Protein AF-A0A1I2F6Y2-F1 (afdb_monomer)

Solvent-accessible surface area (backbone atoms only — not comparable to full-atom values): 6208 Å² total; per-residue (Å²): 116,67,64,66,52,54,52,53,51,53,54,52,52,52,51,53,52,51,52,51,52,52,51,53,52,51,52,52,53,52,52,50,61,60,44,47,58,59,51,50,53,50,50,51,51,52,45,53,49,48,50,49,52,40,56,81,64,76,75,67,60,70,68,58,52,51,50,55,51,49,51,45,53,49,45,37,52,48,32,48,52,45,28,75,74,67,71,49,61,72,65,65,41,45,50,45,50,48,50,52,53,49,51,51,49,49,47,51,62,73,41,75,118

Secondary structure (DSSP, 8-state):
-HHHHHHHHHHHHHHHHHHHHHHHHHHHHHHHHHHHHHHHHHHHHHHHHHHHHHHTTT-S-HHHHHHHHHHHHHHHHHHHHHHHHH---THHHHHHHHHHHHHHHHHHHHT--

Mean predicted aligned error: 13.37 Å

pLDDT: mean 74.03, std 8.73, range [44.16, 85.44]

Foldseek 3Di:
DVVVVVVVVVVVVVVVVVVVVVVVVVVVVVVVVVVVVVVVVVVVVVLVVVCVLCVVVVPDDSVVVVVVVVVLVCLLVVQVVCCVVVVDDPVSSVVSVVVVVVVVVVSVVVSPD

Structure (mmCIF, N/CA/C/O backbone):
data_AF-A0A1I2F6Y2-F1
#
_entry.id   AF-A0A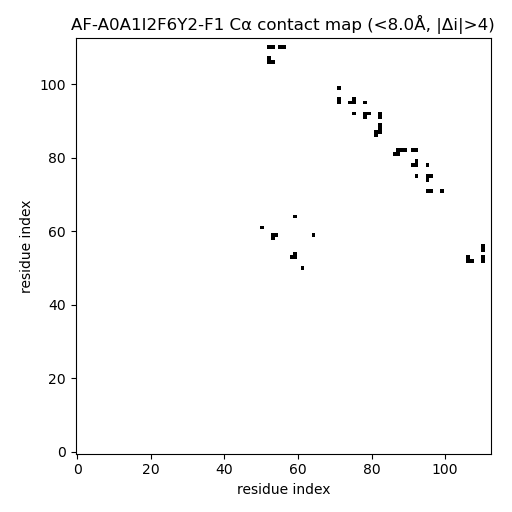1I2F6Y2-F1
#
loop_
_atom_site.group_PDB
_atom_site.id
_atom_site.type_symbol
_atom_site.label_atom_id
_atom_site.label_alt_id
_atom_site.label_comp_id
_atom_site.label_asym_id
_atom_site.label_entity_id
_atom_site.label_seq_id
_atom_site.pdbx_PDB_ins_code
_atom_site.Cartn_x
_atom_site.Cartn_y
_atom_site.Cartn_z
_atom_site.occupancy
_atom_site.B_iso_or_equiv
_atom_site.auth_seq_id
_atom_site.auth_comp_id
_atom_site.auth_asym_id
_atom_site.auth_atom_id
_atom_site.pdbx_PDB_model_num
ATOM 1 N N . MET A 1 1 ? -35.685 7.798 43.247 1.00 60.34 1 MET A N 1
ATOM 2 C CA . MET A 1 1 ? -34.406 7.146 43.635 1.00 60.34 1 MET A CA 1
ATOM 3 C C . MET A 1 1 ? -33.830 6.293 42.507 1.00 60.34 1 MET A C 1
ATOM 5 O O . MET A 1 1 ? -32.632 6.355 42.278 1.00 60.34 1 MET A O 1
ATOM 9 N N . THR A 1 2 ? -34.661 5.551 41.771 1.00 68.94 2 THR A N 1
ATOM 10 C CA . THR A 1 2 ? -34.274 4.728 40.608 1.00 68.94 2 THR A CA 1
ATOM 11 C C . THR A 1 2 ? -33.663 5.523 39.446 1.00 68.94 2 THR A C 1
ATOM 13 O O . THR A 1 2 ? -32.671 5.078 38.875 1.00 68.94 2 THR A O 1
ATOM 16 N N . ASP A 1 3 ? -34.167 6.725 39.151 1.00 73.00 3 ASP A N 1
ATOM 17 C CA . ASP A 1 3 ? -33.656 7.536 38.031 1.00 73.00 3 ASP A CA 1
ATOM 18 C C . ASP A 1 3 ? -32.211 8.003 38.230 1.00 73.00 3 ASP A C 1
ATOM 20 O O . ASP A 1 3 ? -31.411 7.923 37.302 1.00 73.00 3 ASP A O 1
ATOM 24 N N . LEU A 1 4 ? -31.842 8.394 39.456 1.00 76.62 4 LEU A N 1
ATOM 25 C CA . LEU A 1 4 ? -30.475 8.811 39.805 1.00 76.62 4 LEU A CA 1
ATOM 26 C C . LEU A 1 4 ? -29.460 7.666 39.683 1.00 76.62 4 LEU A C 1
ATOM 28 O O . LEU A 1 4 ? -28.304 7.886 39.331 1.00 76.62 4 LEU A O 1
ATOM 32 N N . ILE A 1 5 ? -29.891 6.433 39.955 1.00 78.50 5 ILE A N 1
ATOM 33 C CA . ILE A 1 5 ? -29.048 5.244 39.800 1.00 78.50 5 ILE A CA 1
ATOM 34 C C . ILE A 1 5 ? -28.880 4.926 38.307 1.00 78.50 5 ILE A C 1
ATOM 36 O O . ILE A 1 5 ? -27.774 4.619 37.862 1.00 78.50 5 ILE A O 1
ATOM 40 N N . SER A 1 6 ? -29.947 5.058 37.512 1.00 76.81 6 SER A N 1
ATOM 41 C CA . SER A 1 6 ? -29.902 4.799 36.066 1.00 76.81 6 SER A CA 1
ATOM 42 C C . SER A 1 6 ? -28.985 5.772 35.309 1.00 76.81 6 SER A C 1
ATOM 44 O O . SER A 1 6 ? -28.220 5.353 34.436 1.00 76.81 6 SER A O 1
ATOM 46 N N . THR A 1 7 ? -28.987 7.056 35.681 1.00 81.56 7 THR A N 1
ATOM 47 C CA . THR A 1 7 ? -28.144 8.082 35.054 1.00 81.56 7 THR A CA 1
ATOM 48 C C . THR A 1 7 ? -26.674 7.915 35.430 1.00 81.56 7 THR A C 1
ATOM 50 O O . THR A 1 7 ? -25.812 7.990 34.552 1.00 81.56 7 THR A O 1
ATOM 53 N N . ALA A 1 8 ? -26.379 7.578 36.688 1.00 82.00 8 ALA A N 1
ATOM 54 C CA . ALA A 1 8 ? -25.018 7.277 37.132 1.00 82.00 8 ALA A CA 1
ATOM 55 C C . ALA A 1 8 ? -24.419 6.055 36.404 1.00 82.00 8 ALA A C 1
ATOM 57 O O . ALA A 1 8 ? -23.252 6.070 36.003 1.00 82.00 8 ALA A O 1
ATOM 58 N N . ILE A 1 9 ? -25.219 5.008 36.164 1.00 84.25 9 ILE A N 1
ATOM 59 C CA . ILE A 1 9 ? -24.790 3.829 35.392 1.00 84.25 9 ILE A CA 1
ATOM 60 C C . ILE A 1 9 ? -24.503 4.207 33.928 1.00 84.25 9 ILE A C 1
ATOM 62 O O . ILE A 1 9 ? -23.487 3.780 33.367 1.00 84.25 9 ILE A O 1
ATOM 66 N N . ALA A 1 10 ? -25.345 5.048 33.318 1.00 81.94 10 ALA A N 1
ATOM 67 C CA . ALA A 1 10 ? -25.154 5.511 31.943 1.00 81.94 10 ALA A CA 1
ATOM 68 C C . ALA A 1 10 ? -23.875 6.357 31.773 1.00 81.94 10 ALA A C 1
ATOM 70 O O . ALA A 1 10 ? -23.141 6.192 30.789 1.00 81.94 10 ALA A O 1
ATOM 71 N N . GLU A 1 11 ? -23.554 7.226 32.737 1.00 82.38 11 GLU A N 1
ATOM 72 C CA . GLU A 1 11 ? -22.303 7.997 32.726 1.00 82.38 11 GLU A CA 1
ATOM 73 C C . GLU A 1 11 ? -21.063 7.108 32.886 1.00 82.38 11 GLU A C 1
ATOM 75 O O . GLU A 1 11 ? -20.076 7.280 32.154 1.00 82.38 11 GLU A O 1
ATOM 80 N N . LEU A 1 12 ? -21.118 6.110 33.774 1.00 84.38 12 LEU A N 1
ATOM 81 C CA . LEU A 1 12 ? -20.030 5.146 33.965 1.00 84.38 12 LEU A CA 1
ATOM 82 C C . LEU A 1 12 ? -19.765 4.323 32.699 1.00 84.38 12 LEU A C 1
ATOM 84 O O . LEU A 1 12 ? -18.605 4.152 32.297 1.00 84.38 12 LEU A O 1
ATOM 88 N N . GLU A 1 13 ? -20.815 3.854 32.022 1.00 85.44 13 GLU A N 1
ATOM 89 C CA . GLU A 1 13 ? -20.673 3.146 30.750 1.00 85.44 13 GLU A CA 1
ATOM 90 C C . GLU A 1 13 ? -20.047 4.021 29.664 1.00 85.44 13 GLU A C 1
ATOM 92 O O . GLU A 1 13 ? -19.141 3.574 28.945 1.00 85.44 13 GLU A O 1
ATOM 97 N N . LYS A 1 14 ? -20.510 5.269 29.538 1.00 80.69 14 LYS A N 1
ATOM 98 C CA . LYS A 1 14 ? -19.996 6.226 28.553 1.00 80.69 14 LYS A CA 1
ATOM 99 C C . LYS A 1 14 ? -18.508 6.494 28.781 1.00 80.69 14 LYS A C 1
ATOM 101 O O . LYS A 1 14 ? -17.724 6.476 27.825 1.00 80.69 14 LYS A O 1
ATOM 106 N N . ASN A 1 15 ? -18.093 6.657 30.037 1.00 83.56 15 ASN A N 1
ATOM 107 C CA . ASN A 1 15 ? -16.692 6.872 30.389 1.00 83.56 15 ASN A CA 1
ATOM 108 C C . ASN A 1 15 ? -15.826 5.631 30.086 1.00 83.56 15 ASN A C 1
ATOM 110 O O . ASN A 1 15 ? -14.756 5.739 29.478 1.00 83.56 15 ASN A O 1
ATOM 114 N N . LYS A 1 16 ? -16.328 4.426 30.391 1.00 83.75 16 LYS A N 1
ATOM 115 C CA . LYS A 1 16 ? -15.658 3.153 30.063 1.00 83.75 16 LYS A CA 1
ATOM 116 C C . LYS A 1 16 ? -15.487 2.969 28.549 1.00 83.75 16 LYS A C 1
ATOM 118 O O . LYS A 1 16 ? -14.413 2.558 28.099 1.00 83.75 16 LYS A O 1
ATOM 123 N N . ARG A 1 17 ? -16.506 3.319 27.753 1.00 80.81 17 ARG A N 1
ATOM 124 C CA . ARG A 1 17 ? -16.466 3.284 26.277 1.00 80.81 17 ARG A CA 1
ATOM 125 C C . ARG A 1 17 ? -15.424 4.253 25.714 1.00 80.81 17 ARG A C 1
ATOM 127 O O . ARG A 1 17 ? -14.604 3.852 24.888 1.00 80.81 17 ARG A O 1
ATOM 134 N N . ASN A 1 18 ? -15.401 5.492 26.205 1.00 80.44 18 ASN A N 1
ATOM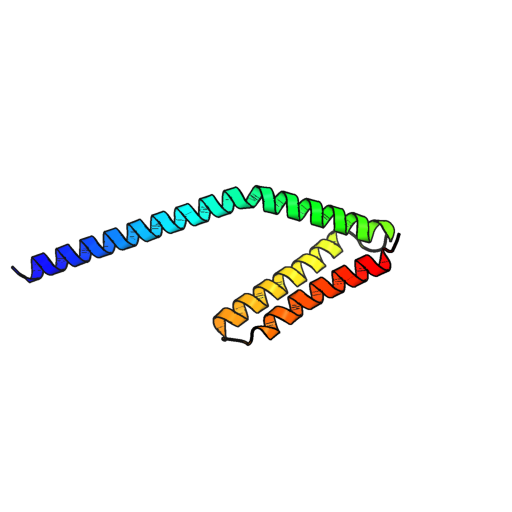 135 C CA . ASN A 1 18 ? -14.426 6.503 25.790 1.00 80.44 18 ASN A CA 1
ATOM 136 C C . ASN A 1 18 ? -12.989 6.108 26.146 1.00 80.44 18 ASN A C 1
ATOM 138 O O . ASN A 1 18 ? -12.087 6.273 25.322 1.00 80.44 18 ASN A O 1
ATOM 142 N N . ARG A 1 19 ? -12.771 5.522 27.330 1.00 80.94 19 ARG A N 1
ATOM 143 C CA . ARG A 1 19 ? -11.457 5.010 27.739 1.00 80.94 19 ARG A CA 1
ATOM 144 C C . ARG A 1 19 ? -10.982 3.891 26.813 1.00 80.94 19 ARG A C 1
ATOM 146 O O . ARG A 1 19 ? -9.863 3.964 26.316 1.00 80.94 19 ARG A O 1
ATOM 153 N N . LYS A 1 20 ? -11.846 2.915 26.501 1.00 81.44 20 LYS A N 1
ATOM 154 C CA . LYS A 1 20 ? -11.535 1.863 25.515 1.00 81.44 20 LYS A CA 1
ATOM 155 C C . LYS A 1 20 ? -11.171 2.462 24.156 1.00 81.44 20 LYS A C 1
ATOM 157 O O . LYS A 1 20 ? -10.170 2.061 23.575 1.00 81.44 20 LYS A O 1
ATOM 162 N N . ARG A 1 21 ? -11.929 3.448 23.666 1.00 82.31 21 ARG A N 1
ATOM 163 C CA . ARG A 1 21 ? -11.664 4.100 22.371 1.00 82.31 21 ARG A CA 1
ATOM 164 C C . ARG A 1 21 ? -10.298 4.796 22.334 1.00 82.31 21 ARG A C 1
ATOM 166 O O . ARG A 1 21 ? -9.584 4.658 21.347 1.00 82.31 21 ARG A O 1
ATOM 173 N N . LYS A 1 22 ? -9.914 5.484 23.417 1.00 83.00 22 LYS A N 1
ATOM 174 C CA . LYS A 1 22 ? -8.586 6.110 23.562 1.00 83.00 22 LYS A CA 1
ATOM 175 C C . LYS A 1 22 ? -7.457 5.076 23.587 1.00 83.00 22 LYS A C 1
ATOM 177 O O . LYS A 1 22 ? -6.444 5.282 22.930 1.00 83.00 22 LYS A O 1
ATOM 182 N N . VAL A 1 23 ? -7.651 3.951 24.281 1.00 85.19 23 VAL A N 1
ATOM 183 C CA . VAL A 1 23 ? -6.680 2.842 24.301 1.00 85.19 23 VAL A CA 1
ATOM 184 C C . VAL A 1 23 ? -6.505 2.245 22.903 1.00 85.19 23 VAL A C 1
ATOM 186 O O . VAL A 1 23 ? -5.379 2.113 22.441 1.00 85.19 23 VAL A O 1
ATOM 189 N N . TRP A 1 24 ? -7.597 1.964 22.188 1.00 82.31 24 TRP A N 1
ATOM 190 C CA . TRP A 1 24 ? -7.529 1.462 20.810 1.00 82.31 24 TRP A CA 1
ATOM 191 C C . TRP A 1 24 ? -6.847 2.446 19.852 1.00 82.31 24 TRP A C 1
ATOM 193 O O . TRP A 1 24 ? -6.045 2.027 19.023 1.00 82.31 24 TRP A O 1
ATOM 203 N N . ALA A 1 25 ? -7.108 3.749 19.988 1.00 81.75 25 ALA A N 1
ATOM 204 C CA . ALA A 1 25 ? -6.427 4.769 19.193 1.00 81.75 25 ALA A CA 1
ATOM 205 C C . ALA A 1 25 ? -4.911 4.794 19.464 1.00 81.75 25 ALA A C 1
ATOM 207 O O . ALA A 1 25 ? -4.125 4.831 18.521 1.00 81.75 25 ALA A O 1
ATOM 208 N N . ALA A 1 26 ? -4.493 4.705 20.731 1.00 83.69 26 ALA A N 1
ATOM 209 C CA . ALA A 1 26 ? -3.079 4.640 21.097 1.00 83.69 26 ALA A CA 1
ATOM 210 C C . ALA A 1 26 ? -2.393 3.378 20.541 1.00 83.69 26 ALA A C 1
ATOM 212 O O . ALA A 1 26 ? -1.292 3.469 20.002 1.00 83.69 26 ALA A O 1
ATOM 213 N N . VAL A 1 27 ? -3.063 2.221 20.597 1.00 85.12 27 VAL A N 1
ATOM 214 C CA . VAL A 1 27 ? -2.556 0.963 20.018 1.00 85.12 27 VAL A CA 1
ATOM 215 C C . VAL A 1 27 ? -2.336 1.095 18.510 1.00 85.12 27 VAL A C 1
ATOM 217 O O . VAL A 1 27 ? -1.290 0.682 18.017 1.00 85.12 27 VAL A O 1
ATOM 220 N N . ILE A 1 28 ? -3.268 1.715 17.778 1.00 83.69 28 ILE A N 1
ATOM 221 C CA . ILE A 1 28 ? -3.129 1.937 16.329 1.00 83.69 28 ILE A CA 1
ATOM 222 C C . ILE A 1 28 ? -1.927 2.837 16.017 1.00 83.69 28 ILE A C 1
ATOM 224 O O . ILE A 1 28 ? -1.172 2.541 15.094 1.00 83.69 28 ILE A O 1
ATOM 228 N N . ILE A 1 29 ? -1.718 3.907 16.791 1.00 83.19 29 ILE A N 1
ATOM 229 C CA . ILE A 1 29 ? -0.588 4.828 16.594 1.00 83.19 29 ILE A CA 1
ATOM 230 C C . ILE A 1 29 ? 0.746 4.117 16.845 1.00 83.19 29 ILE A C 1
ATOM 232 O O . ILE A 1 29 ? 1.667 4.237 16.041 1.00 83.19 29 ILE A O 1
ATOM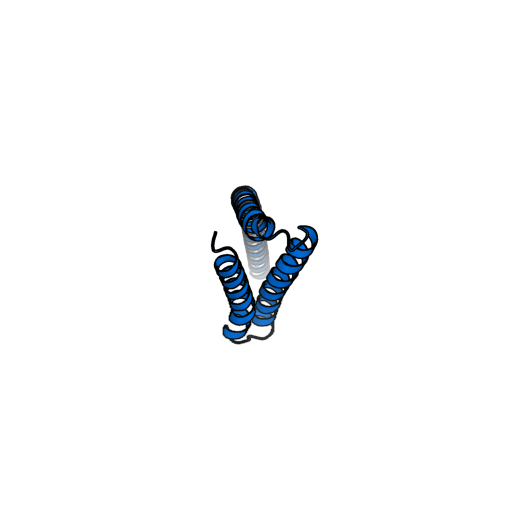 236 N N . ILE A 1 30 ? 0.847 3.341 17.926 1.00 83.50 30 ILE A N 1
ATOM 237 C CA . ILE A 1 30 ? 2.062 2.582 18.251 1.00 83.50 30 ILE A CA 1
ATOM 238 C C . ILE A 1 30 ? 2.342 1.533 17.170 1.00 83.50 30 ILE A C 1
ATOM 240 O O . ILE A 1 30 ? 3.477 1.403 16.717 1.00 83.50 30 ILE A O 1
ATOM 244 N N . LEU A 1 31 ? 1.308 0.828 16.705 1.00 78.62 31 LEU A N 1
ATOM 245 C CA . LEU A 1 31 ? 1.438 -0.151 15.631 1.00 78.62 31 LEU A CA 1
ATOM 246 C C . LEU A 1 31 ? 1.902 0.508 14.325 1.00 78.62 31 LEU A C 1
ATOM 248 O O . LEU A 1 31 ? 2.786 -0.024 13.658 1.00 78.62 31 LEU A O 1
ATOM 252 N N . ALA A 1 32 ? 1.361 1.684 13.992 1.00 74.69 32 ALA A N 1
ATOM 253 C CA . ALA A 1 32 ? 1.800 2.464 12.841 1.00 74.69 32 ALA A CA 1
ATOM 254 C C . ALA A 1 32 ? 3.278 2.866 12.971 1.00 74.69 32 ALA A C 1
ATOM 256 O O . ALA A 1 32 ? 4.043 2.656 12.035 1.00 74.69 32 ALA A O 1
ATOM 257 N N . LEU A 1 33 ? 3.709 3.356 14.139 1.00 78.00 33 LEU A N 1
ATOM 258 C CA . LEU A 1 33 ? 5.106 3.727 14.394 1.00 78.00 33 LEU A CA 1
ATOM 259 C C . LEU A 1 33 ? 6.073 2.542 14.266 1.00 78.00 33 LEU A C 1
ATOM 261 O O . LEU A 1 33 ? 7.145 2.685 13.677 1.00 78.00 33 LEU A O 1
ATOM 265 N N . ILE A 1 34 ? 5.693 1.369 14.776 1.00 79.75 34 ILE A N 1
ATOM 266 C CA . ILE A 1 34 ? 6.496 0.144 14.647 1.00 79.75 34 ILE A CA 1
ATOM 267 C C . ILE A 1 34 ? 6.563 -0.298 13.184 1.00 79.75 34 ILE A C 1
ATOM 269 O O . ILE A 1 34 ? 7.625 -0.708 12.724 1.00 79.75 34 ILE A O 1
ATOM 273 N N . MET A 1 35 ? 5.454 -0.179 12.449 1.00 72.75 35 MET A N 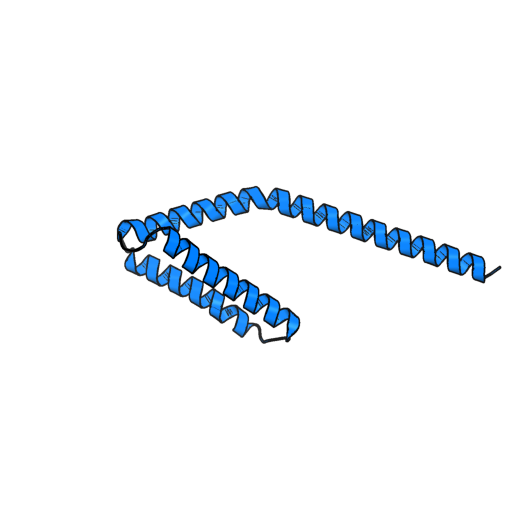1
ATOM 274 C CA . MET A 1 35 ? 5.350 -0.551 11.037 1.00 72.75 35 MET A CA 1
ATOM 275 C C . MET A 1 35 ? 6.109 0.397 10.099 1.00 72.75 35 MET A C 1
ATOM 277 O O . MET A 1 35 ? 6.505 -0.039 9.023 1.00 72.75 35 MET A O 1
ATOM 281 N N . ILE A 1 36 ? 6.393 1.646 10.486 1.00 73.25 36 ILE A N 1
ATOM 282 C CA . ILE A 1 36 ? 7.133 2.596 9.632 1.00 73.25 36 ILE A CA 1
ATOM 283 C C . ILE A 1 36 ? 8.502 2.048 9.216 1.00 73.25 36 ILE A C 1
ATOM 285 O O . ILE A 1 36 ? 8.856 2.145 8.045 1.00 73.25 36 ILE A O 1
ATOM 289 N N . LYS A 1 37 ? 9.269 1.457 10.142 1.00 69.75 37 LYS A N 1
ATOM 290 C CA . LYS A 1 37 ? 10.610 0.918 9.848 1.00 69.75 37 LYS A CA 1
ATOM 291 C C . LYS A 1 37 ? 10.603 -0.268 8.869 1.00 69.75 37 LYS A C 1
ATOM 293 O O . LYS A 1 37 ? 11.324 -0.207 7.879 1.00 69.75 37 LYS A O 1
ATOM 298 N N . PRO A 1 38 ? 9.834 -1.350 9.086 1.00 69.75 38 PRO A N 1
ATOM 299 C CA . PRO A 1 38 ? 9.779 -2.443 8.127 1.00 69.75 38 PRO A CA 1
ATOM 300 C C . PRO A 1 38 ? 9.154 -1.989 6.808 1.00 69.75 38 PRO A C 1
ATOM 302 O O . PRO A 1 38 ? 9.668 -2.359 5.761 1.00 69.75 38 PRO A O 1
ATOM 305 N N . VAL A 1 39 ? 8.117 -1.143 6.823 1.00 67.31 39 VAL A N 1
ATOM 306 C CA . VAL A 1 39 ? 7.507 -0.624 5.588 1.00 67.31 39 VAL A CA 1
ATOM 307 C C . VAL A 1 39 ? 8.496 0.232 4.800 1.00 67.31 39 VAL A C 1
ATOM 309 O O . VAL A 1 39 ? 8.543 0.107 3.579 1.00 67.31 39 VAL A O 1
ATOM 312 N N . SER A 1 40 ? 9.324 1.051 5.454 1.00 64.56 40 SER A N 1
ATOM 313 C CA . SER A 1 40 ? 10.347 1.833 4.755 1.00 64.56 40 SER A CA 1
ATOM 314 C C . SER A 1 40 ? 11.441 0.942 4.171 1.00 64.56 40 SER A C 1
ATOM 316 O O . SER A 1 40 ? 11.792 1.121 3.010 1.00 64.56 40 SER A O 1
ATOM 318 N N . ILE A 1 41 ? 11.917 -0.067 4.908 1.00 68.88 41 ILE A N 1
ATOM 319 C CA . ILE A 1 41 ? 12.912 -1.032 4.412 1.00 68.88 41 ILE A CA 1
ATOM 320 C C . ILE A 1 41 ? 12.351 -1.840 3.236 1.00 68.88 41 ILE A C 1
ATOM 322 O O . ILE A 1 41 ? 13.017 -1.976 2.212 1.00 68.88 41 ILE A O 1
ATOM 326 N N . PHE A 1 42 ? 11.119 -2.345 3.346 1.00 67.38 42 PHE A N 1
ATOM 327 C CA . PHE A 1 42 ? 10.447 -3.052 2.256 1.00 67.38 42 PHE A CA 1
ATOM 328 C C . PHE A 1 42 ? 10.237 -2.146 1.047 1.00 67.38 42 PHE A C 1
ATOM 330 O O . PHE A 1 42 ? 10.527 -2.566 -0.065 1.00 67.38 42 PHE A O 1
ATOM 337 N N . SER A 1 43 ? 9.790 -0.907 1.253 1.00 60.84 43 SER A N 1
ATOM 338 C CA . SER A 1 43 ? 9.587 0.063 0.175 1.00 60.84 43 SER A CA 1
ATOM 339 C C . SER A 1 43 ? 10.901 0.399 -0.531 1.00 60.84 43 SER A C 1
ATOM 341 O O . SER A 1 43 ? 10.958 0.366 -1.755 1.00 60.84 43 SER A O 1
ATOM 343 N N . VAL A 1 44 ? 11.990 0.619 0.215 1.00 67.44 44 VAL A N 1
ATOM 344 C CA . VAL A 1 44 ? 13.322 0.887 -0.352 1.00 67.44 44 VAL A CA 1
ATOM 345 C C . VAL A 1 44 ? 13.878 -0.333 -1.083 1.00 67.44 44 VAL A C 1
ATOM 347 O O . VAL A 1 44 ? 14.389 -0.183 -2.186 1.00 67.44 44 VAL A O 1
ATOM 350 N N . ASN A 1 45 ? 13.758 -1.542 -0.531 1.00 65.75 45 ASN A N 1
ATOM 351 C CA . ASN A 1 45 ? 14.221 -2.761 -1.202 1.00 65.75 45 ASN A CA 1
ATOM 352 C C . ASN A 1 45 ? 13.402 -3.073 -2.453 1.00 65.75 45 ASN A C 1
ATOM 354 O O . ASN A 1 45 ? 13.969 -3.439 -3.478 1.00 65.75 45 ASN A O 1
ATOM 358 N N . PHE A 1 46 ? 12.086 -2.887 -2.394 1.00 65.56 46 PHE A N 1
ATOM 359 C CA . PHE A 1 46 ? 11.208 -3.002 -3.550 1.00 65.56 46 PHE A CA 1
ATOM 360 C C . PHE A 1 46 ? 11.561 -1.942 -4.598 1.00 65.56 46 PHE A C 1
ATOM 362 O O . PHE A 1 46 ? 11.641 -2.252 -5.780 1.00 65.56 46 PHE A O 1
ATOM 369 N N . PHE A 1 47 ? 11.878 -0.719 -4.173 1.00 64.38 47 PHE A N 1
ATOM 370 C CA . PHE A 1 47 ? 12.312 0.352 -5.062 1.00 64.38 47 PHE A CA 1
ATOM 371 C C . PHE A 1 47 ? 13.681 0.085 -5.687 1.00 64.38 47 PHE A C 1
ATOM 373 O O . PHE A 1 47 ? 13.850 0.310 -6.875 1.00 64.38 47 PHE A O 1
ATOM 380 N N . LEU A 1 48 ? 14.655 -0.427 -4.934 1.00 66.31 48 LEU A N 1
ATOM 381 C CA . LEU A 1 48 ? 15.961 -0.824 -5.463 1.00 66.31 48 LEU A CA 1
ATOM 382 C C . LEU A 1 48 ? 15.841 -2.020 -6.402 1.00 66.31 48 LEU A C 1
ATOM 384 O O . LEU A 1 48 ? 16.525 -2.064 -7.420 1.00 66.31 48 LEU A O 1
ATOM 388 N N . PHE A 1 49 ? 14.963 -2.968 -6.079 1.00 67.25 49 PHE A N 1
ATOM 389 C CA . PHE A 1 49 ? 14.639 -4.088 -6.947 1.00 67.25 49 PHE A CA 1
ATOM 390 C C . PHE A 1 49 ? 14.047 -3.592 -8.264 1.00 67.25 49 PHE A C 1
ATOM 392 O O . PHE A 1 49 ? 14.583 -3.922 -9.311 1.00 67.25 49 PHE A O 1
ATOM 399 N N . PHE A 1 50 ? 13.033 -2.727 -8.226 1.00 64.62 50 PHE A N 1
ATOM 400 C CA . PHE A 1 50 ? 12.455 -2.116 -9.422 1.00 64.62 50 PHE A CA 1
ATOM 401 C C . PHE A 1 50 ? 13.457 -1.233 -10.169 1.00 64.62 50 PHE A C 1
ATOM 403 O O . PHE A 1 50 ? 13.587 -1.331 -11.380 1.00 64.62 50 PHE A O 1
ATOM 410 N N . SER A 1 51 ? 14.205 -0.388 -9.467 1.00 62.91 51 SER A N 1
ATOM 411 C CA . SER A 1 51 ? 15.206 0.475 -10.084 1.00 62.91 51 SER A CA 1
ATOM 412 C C . SER A 1 51 ? 16.252 -0.359 -10.810 1.00 62.91 51 SER A C 1
ATOM 414 O O . SER A 1 51 ? 16.593 -0.009 -11.927 1.00 62.91 51 SER A O 1
ATOM 416 N N . LYS A 1 52 ? 16.696 -1.490 -10.244 1.00 65.00 52 LYS A N 1
ATOM 417 C CA . LYS A 1 52 ? 17.559 -2.452 -10.943 1.00 65.00 52 LYS A CA 1
ATOM 418 C C . LYS A 1 52 ? 16.838 -3.100 -12.123 1.00 65.00 52 LYS A C 1
ATOM 420 O O . LYS A 1 52 ? 17.357 -3.026 -13.223 1.00 65.00 52 LYS A O 1
ATOM 425 N N . LEU A 1 53 ? 15.627 -3.618 -11.919 1.00 62.81 53 LEU A N 1
ATOM 426 C CA . LEU A 1 53 ? 14.790 -4.263 -12.940 1.00 62.81 53 LEU A CA 1
ATOM 427 C C . LEU A 1 53 ? 14.582 -3.389 -14.189 1.00 62.81 53 LEU A C 1
ATOM 429 O O . LEU A 1 53 ? 14.504 -3.904 -15.298 1.00 62.81 53 LEU A O 1
ATOM 433 N N . PHE A 1 54 ? 14.487 -2.069 -14.008 1.00 61.59 54 PHE A N 1
ATOM 434 C CA . PHE A 1 54 ? 14.284 -1.103 -15.086 1.00 61.59 54 PHE A CA 1
ATOM 435 C C . PHE A 1 54 ? 15.584 -0.420 -15.558 1.00 61.59 54 PHE A C 1
ATOM 437 O O . PHE A 1 54 ? 15.665 -0.053 -16.732 1.00 61.59 54 PHE A O 1
ATOM 444 N N . ASN A 1 55 ? 16.618 -0.286 -14.710 1.00 56.94 55 ASN A N 1
ATOM 445 C CA . ASN A 1 55 ? 17.928 0.249 -15.121 1.00 56.94 55 ASN A CA 1
ATOM 446 C C . ASN A 1 55 ? 18.727 -0.718 -15.990 1.00 56.94 55 ASN A C 1
ATOM 448 O O . ASN A 1 55 ? 19.518 -0.239 -16.797 1.00 56.94 55 ASN A O 1
ATOM 452 N N . THR A 1 56 ? 18.523 -2.037 -15.902 1.00 52.78 56 THR A N 1
ATOM 453 C CA . THR A 1 56 ? 19.152 -2.965 -16.861 1.00 52.78 56 THR A CA 1
ATOM 454 C C . THR A 1 56 ? 18.663 -2.719 -18.295 1.00 52.78 56 THR A C 1
ATOM 456 O O . THR A 1 56 ? 19.348 -3.076 -19.246 1.00 52.78 56 THR A O 1
ATOM 459 N N . GLY A 1 57 ? 17.499 -2.074 -18.460 1.00 51.47 57 GLY A N 1
ATOM 460 C CA . GLY A 1 57 ? 16.917 -1.739 -19.760 1.00 51.47 57 GLY A CA 1
ATOM 461 C C . GLY A 1 57 ? 16.988 -0.262 -20.163 1.00 51.47 57 GLY A C 1
ATOM 462 O O . GLY A 1 57 ? 16.538 0.058 -21.259 1.00 51.47 57 GLY A O 1
ATOM 463 N N . GLY A 1 58 ? 17.473 0.651 -19.307 1.00 55.06 58 GLY A N 1
ATOM 464 C CA . GLY A 1 58 ? 17.550 2.100 -19.586 1.00 55.06 58 GLY A CA 1
ATOM 465 C C . GLY A 1 58 ? 16.228 2.776 -20.004 1.00 55.06 58 GLY A C 1
ATOM 466 O O . GLY A 1 58 ? 16.238 3.903 -20.491 1.00 55.06 58 GLY A O 1
ATOM 467 N N . ALA A 1 59 ? 15.089 2.093 -19.858 1.00 59.34 59 ALA A N 1
ATOM 468 C CA . ALA A 1 59 ? 13.899 2.385 -20.655 1.00 59.34 59 ALA A CA 1
ATOM 469 C C . ALA A 1 59 ? 12.925 3.377 -20.003 1.00 59.34 59 ALA A C 1
ATOM 471 O O . ALA A 1 59 ? 12.103 3.960 -20.707 1.00 59.34 59 ALA A O 1
ATOM 472 N N . LEU A 1 60 ? 12.971 3.568 -18.676 1.00 62.31 60 LEU A N 1
ATOM 473 C CA . LEU A 1 60 ? 11.980 4.386 -17.968 1.00 62.31 60 LEU A CA 1
ATOM 474 C C . LEU A 1 60 ? 12.594 5.265 -16.864 1.00 62.31 60 LEU A C 1
ATOM 476 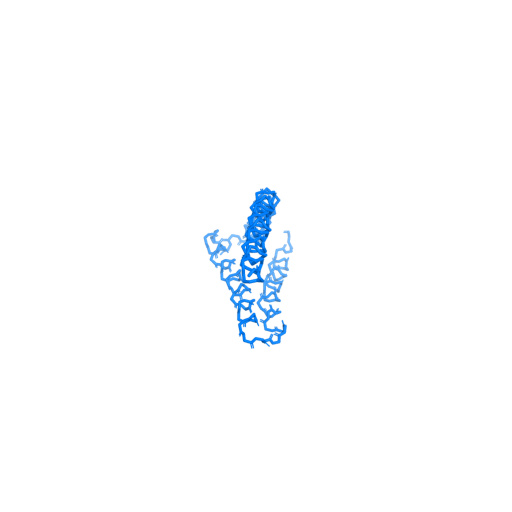O O . LEU A 1 60 ? 13.275 4.746 -15.978 1.00 62.31 60 LEU A O 1
ATOM 480 N N . PRO A 1 61 ? 12.305 6.583 -16.855 1.00 70.19 61 PRO A N 1
ATOM 481 C CA . PRO A 1 61 ? 12.675 7.471 -15.758 1.00 70.19 61 PRO A CA 1
ATOM 482 C C . PRO A 1 61 ? 12.030 7.035 -14.438 1.00 70.19 61 PRO A C 1
ATOM 484 O O . PRO A 1 61 ? 10.849 6.677 -14.402 1.00 70.19 61 PRO A O 1
ATOM 487 N N . ASN A 1 62 ? 12.768 7.156 -13.331 1.00 67.94 62 ASN A N 1
ATOM 488 C CA . ASN A 1 62 ? 12.285 6.811 -11.988 1.00 67.94 62 ASN A CA 1
ATOM 489 C C . ASN A 1 62 ? 10.931 7.467 -11.660 1.00 67.94 62 ASN A C 1
ATOM 491 O O . ASN A 1 62 ? 10.084 6.851 -11.021 1.00 67.94 62 ASN A O 1
ATOM 495 N N . GLN A 1 63 ? 10.691 8.695 -12.124 1.00 71.31 63 GLN A N 1
ATOM 496 C CA . GLN A 1 63 ? 9.445 9.439 -11.921 1.00 71.31 63 GLN A CA 1
ATOM 497 C C . GLN A 1 63 ? 8.231 8.742 -12.555 1.00 71.31 63 GLN A C 1
ATOM 499 O O . GLN A 1 63 ? 7.155 8.713 -11.959 1.00 71.31 63 GLN A O 1
ATOM 504 N N . VAL A 1 64 ? 8.403 8.145 -13.738 1.00 72.88 64 VAL A N 1
ATOM 505 C CA . VAL A 1 64 ? 7.343 7.385 -14.421 1.00 72.88 64 VAL A CA 1
ATOM 506 C C . VAL A 1 64 ? 7.033 6.115 -13.638 1.00 72.88 64 VAL A C 1
ATOM 508 O O . VAL A 1 64 ? 5.875 5.738 -13.476 1.00 72.88 64 VAL A O 1
ATOM 511 N N . LEU A 1 65 ? 8.068 5.505 -13.067 1.00 70.19 65 LEU A N 1
ATOM 512 C CA . LEU A 1 65 ? 7.926 4.346 -12.206 1.00 70.19 65 LEU A CA 1
ATOM 513 C C . LEU A 1 65 ? 7.092 4.648 -10.952 1.00 70.19 65 LEU A C 1
ATOM 515 O O . LEU A 1 65 ? 6.189 3.886 -10.608 1.00 70.19 65 LEU A O 1
ATOM 519 N N . TRP A 1 66 ? 7.356 5.792 -10.310 1.00 70.94 66 TRP A N 1
ATOM 520 C CA . TRP A 1 66 ? 6.571 6.299 -9.180 1.00 70.94 66 TRP A CA 1
ATOM 521 C C . TRP A 1 66 ? 5.109 6.539 -9.559 1.00 70.94 66 TRP A C 1
ATOM 523 O O . TRP A 1 66 ? 4.215 6.186 -8.789 1.00 70.94 66 TRP A O 1
ATOM 533 N N . ALA A 1 67 ? 4.859 7.096 -10.746 1.00 75.44 67 ALA A N 1
ATOM 534 C CA . ALA A 1 67 ? 3.504 7.317 -11.237 1.00 75.44 67 ALA A CA 1
ATOM 535 C C . ALA A 1 67 ? 2.754 5.991 -11.442 1.00 75.44 67 ALA A C 1
ATOM 537 O O . ALA A 1 67 ? 1.627 5.848 -10.971 1.00 75.44 67 ALA A O 1
ATOM 538 N N . ILE A 1 68 ? 3.390 4.994 -12.067 1.00 77.06 68 ILE A N 1
ATOM 539 C CA . ILE A 1 68 ? 2.797 3.667 -12.292 1.00 77.06 68 ILE A CA 1
ATOM 540 C C . ILE A 1 68 ? 2.478 2.980 -10.956 1.00 77.06 68 ILE A C 1
ATOM 542 O O . ILE A 1 68 ? 1.361 2.502 -10.754 1.00 77.06 68 ILE A O 1
ATOM 546 N N . LEU A 1 69 ? 3.423 2.982 -10.012 1.00 76.06 69 LEU A N 1
ATOM 547 C CA . LEU A 1 69 ? 3.216 2.433 -8.669 1.00 76.06 69 LEU A CA 1
ATOM 548 C C . LEU A 1 69 ? 2.082 3.145 -7.925 1.00 76.06 69 LEU A C 1
ATOM 550 O O . LEU A 1 69 ? 1.224 2.485 -7.340 1.00 76.06 69 LEU A O 1
ATOM 554 N N . GLY A 1 70 ? 2.039 4.477 -7.990 1.00 78.56 70 GLY A N 1
ATOM 555 C CA . GLY A 1 70 ? 0.966 5.280 -7.407 1.00 78.56 70 GLY A CA 1
ATOM 556 C C . GLY A 1 70 ? -0.407 4.937 -7.986 1.00 78.56 70 GLY A C 1
ATOM 557 O O . GLY A 1 70 ? -1.367 4.797 -7.228 1.00 78.56 70 GLY A O 1
ATOM 558 N N . ILE A 1 71 ? -0.497 4.723 -9.303 1.00 80.88 71 ILE A N 1
ATOM 559 C CA . ILE A 1 71 ? -1.735 4.307 -9.979 1.00 80.88 71 ILE A CA 1
ATOM 560 C C . ILE A 1 71 ? -2.180 2.927 -9.492 1.00 80.88 71 ILE A C 1
ATOM 562 O O . ILE A 1 71 ? -3.348 2.758 -9.142 1.00 80.88 71 ILE A O 1
ATOM 566 N N . PHE A 1 72 ? -1.274 1.949 -9.405 1.00 79.75 72 PHE A N 1
ATOM 567 C CA . PHE A 1 72 ? -1.630 0.614 -8.920 1.00 79.75 72 PHE A CA 1
ATOM 568 C C . PHE A 1 72 ? -2.041 0.616 -7.445 1.00 79.75 72 PHE A C 1
ATOM 570 O O . PHE A 1 72 ? -3.061 0.021 -7.095 1.00 79.75 72 PHE A O 1
ATOM 577 N N . VAL A 1 73 ? -1.302 1.310 -6.575 1.00 80.94 73 VAL A N 1
ATOM 578 C CA . VAL A 1 73 ? -1.658 1.438 -5.152 1.00 80.94 73 VAL A CA 1
ATOM 579 C C . VAL A 1 73 ? -3.004 2.150 -4.998 1.00 80.94 73 VAL A C 1
ATOM 581 O O . VAL A 1 73 ? -3.859 1.690 -4.237 1.00 80.94 73 VAL A O 1
ATOM 584 N N . GLY A 1 74 ? -3.229 3.220 -5.764 1.00 83.06 74 GLY A N 1
ATOM 585 C CA . GLY A 1 74 ? -4.501 3.936 -5.813 1.00 83.06 74 GLY A CA 1
ATOM 586 C C . GLY A 1 74 ? -5.654 3.056 -6.296 1.00 83.06 74 GLY A C 1
ATOM 587 O O . GLY A 1 74 ? -6.724 3.074 -5.692 1.00 83.06 74 GLY A O 1
ATOM 588 N N . ALA A 1 75 ? -5.436 2.226 -7.318 1.00 81.44 75 ALA A N 1
ATOM 589 C CA . ALA A 1 75 ? -6.432 1.288 -7.831 1.00 81.44 75 ALA A CA 1
ATOM 590 C C . ALA A 1 75 ? -6.761 0.175 -6.823 1.00 81.44 75 ALA A C 1
ATOM 592 O O . ALA A 1 75 ? -7.933 -0.149 -6.633 1.00 81.44 75 ALA A O 1
ATOM 593 N N . ILE A 1 76 ? -5.760 -0.374 -6.126 1.00 82.19 76 ILE A N 1
ATOM 594 C CA . ILE A 1 76 ? -5.961 -1.378 -5.069 1.00 82.19 76 ILE A CA 1
ATOM 595 C C . ILE A 1 76 ? -6.743 -0.766 -3.902 1.00 82.19 76 ILE A C 1
ATOM 597 O O . ILE A 1 76 ? -7.730 -1.347 -3.442 1.00 82.19 76 ILE A O 1
ATOM 601 N N . TYR A 1 77 ? -6.342 0.421 -3.442 1.00 82.38 77 TYR A N 1
ATOM 602 C CA . TYR A 1 77 ? -7.020 1.106 -2.344 1.00 82.38 77 TYR A CA 1
ATOM 603 C C . TYR A 1 77 ? -8.443 1.532 -2.729 1.00 82.38 77 TYR A C 1
ATOM 605 O O . TYR A 1 77 ? -9.380 1.342 -1.953 1.00 82.38 77 TYR A O 1
ATOM 613 N N . GLY A 1 78 ? -8.627 2.038 -3.951 1.00 82.25 78 GLY A N 1
ATOM 614 C CA . GLY A 1 78 ? -9.926 2.400 -4.514 1.00 82.25 78 GLY A CA 1
ATOM 615 C C . GLY A 1 78 ? -10.860 1.196 -4.629 1.00 82.25 78 GLY A C 1
ATOM 616 O O . GLY A 1 78 ? -12.003 1.267 -4.178 1.00 82.25 78 GLY A O 1
ATOM 617 N N . ALA A 1 79 ? -10.367 0.061 -5.132 1.00 81.50 79 ALA A N 1
ATOM 618 C CA . ALA A 1 79 ? -11.130 -1.184 -5.196 1.00 81.50 79 ALA A CA 1
ATOM 619 C C . ALA A 1 79 ? -11.485 -1.714 -3.798 1.00 81.50 79 ALA A C 1
ATOM 621 O O . ALA A 1 79 ? -12.601 -2.186 -3.575 1.00 81.50 79 ALA A O 1
ATOM 622 N N . TRP A 1 80 ? -10.575 -1.596 -2.826 1.00 81.44 80 TRP A N 1
ATOM 623 C CA . TRP A 1 80 ? -10.838 -1.984 -1.439 1.00 81.44 80 TRP A CA 1
ATOM 624 C C . TRP A 1 80 ? -11.903 -1.098 -0.774 1.00 81.44 80 TRP A C 1
ATOM 626 O O . TRP A 1 80 ? -12.837 -1.607 -0.146 1.00 81.44 80 TRP A O 1
ATOM 636 N N . ALA A 1 81 ? -11.816 0.222 -0.954 1.00 81.81 81 ALA A N 1
ATOM 637 C CA . ALA A 1 81 ? -12.814 1.166 -0.460 1.00 81.81 81 ALA A CA 1
ATOM 638 C C . ALA A 1 81 ? -14.185 0.943 -1.125 1.00 81.81 81 ALA A C 1
ATOM 640 O O . ALA A 1 81 ? -15.211 0.929 -0.438 1.00 81.81 81 ALA A O 1
ATOM 641 N N . ALA A 1 82 ? -14.208 0.697 -2.440 1.00 80.94 82 ALA A N 1
ATOM 642 C CA . ALA A 1 82 ? -15.419 0.367 -3.186 1.00 80.94 82 ALA A CA 1
ATOM 643 C C . ALA A 1 82 ? -16.041 -0.950 -2.707 1.00 80.94 82 ALA A C 1
ATOM 645 O O . ALA A 1 82 ? -17.249 -1.006 -2.486 1.00 80.94 82 ALA A O 1
ATOM 646 N N . ARG A 1 83 ? -15.229 -1.981 -2.445 1.00 80.38 83 ARG A N 1
ATOM 647 C CA . ARG A 1 83 ? -15.696 -3.235 -1.840 1.00 80.38 83 ARG A CA 1
ATOM 648 C C . ARG A 1 83 ? -16.375 -2.994 -0.498 1.00 80.38 83 ARG A C 1
ATOM 650 O O . ARG A 1 83 ? -17.461 -3.516 -0.269 1.00 80.38 83 ARG A O 1
ATOM 657 N N . ARG A 1 84 ? -15.772 -2.181 0.372 1.00 80.00 84 ARG A N 1
ATOM 658 C CA . ARG A 1 84 ? -16.339 -1.885 1.695 1.00 80.00 84 ARG A CA 1
ATOM 659 C C . ARG A 1 84 ? -17.654 -1.104 1.612 1.00 80.00 84 ARG A C 1
ATOM 661 O O . ARG A 1 84 ? -18.513 -1.291 2.465 1.00 80.00 84 ARG A O 1
ATOM 668 N N . LYS A 1 85 ? -17.799 -0.223 0.616 1.00 81.25 85 LYS A N 1
ATOM 669 C CA . LYS A 1 85 ? -18.978 0.642 0.461 1.00 81.25 85 LYS A CA 1
ATOM 670 C C . LYS A 1 85 ? -20.129 -0.025 -0.298 1.00 81.25 85 LYS A C 1
ATOM 672 O O . LYS A 1 85 ? -21.280 0.198 0.054 1.00 81.25 85 LYS A O 1
ATOM 677 N N . TYR A 1 86 ? -19.825 -0.828 -1.314 1.00 83.56 86 TYR A N 1
ATOM 678 C CA . TYR A 1 86 ? -20.813 -1.394 -2.239 1.00 83.56 86 TYR A CA 1
ATOM 679 C C . TYR A 1 86 ? -20.957 -2.919 -2.135 1.00 83.56 86 TYR A C 1
ATOM 681 O O . TYR A 1 86 ? -21.661 -3.510 -2.944 1.00 83.56 86 TYR A O 1
ATOM 689 N N . ASN A 1 87 ? -20.300 -3.565 -1.161 1.00 77.94 87 ASN A N 1
ATOM 690 C CA . ASN A 1 87 ? -20.321 -5.023 -0.965 1.00 77.94 87 ASN A CA 1
ATOM 691 C C . ASN A 1 87 ? -19.962 -5.816 -2.239 1.00 77.94 87 ASN A C 1
ATOM 693 O O . ASN A 1 87 ? -20.481 -6.898 -2.496 1.00 77.94 87 ASN A O 1
ATOM 697 N N . LEU A 1 88 ? -19.060 -5.252 -3.049 1.00 73.62 88 LEU A N 1
ATOM 698 C CA . LEU A 1 88 ? -18.611 -5.864 -4.295 1.00 73.62 88 LEU A CA 1
ATOM 699 C C . LEU A 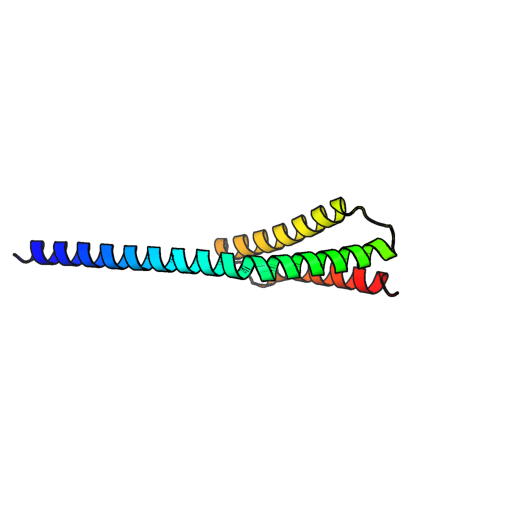1 88 ? -17.858 -7.168 -4.025 1.00 73.62 88 LEU A C 1
ATOM 701 O O . LEU A 1 88 ? -17.106 -7.299 -3.053 1.00 73.62 88 LEU A O 1
ATOM 705 N N . ASP A 1 89 ? -18.027 -8.112 -4.943 1.00 78.00 89 ASP A N 1
ATOM 706 C CA . ASP A 1 89 ? -17.354 -9.403 -4.906 1.00 78.00 89 ASP A CA 1
ATOM 707 C C . ASP A 1 89 ? -15.827 -9.252 -4.816 1.00 78.00 89 ASP A C 1
ATOM 709 O O . ASP A 1 89 ? -15.227 -8.365 -5.431 1.00 78.00 89 ASP A O 1
ATOM 713 N N . ALA A 1 90 ? -15.163 -10.157 -4.090 1.00 73.75 90 ALA A N 1
ATOM 714 C CA . ALA A 1 90 ? -13.715 -10.081 -3.848 1.00 73.75 90 ALA A CA 1
ATOM 715 C C . ALA A 1 90 ? -12.873 -10.064 -5.142 1.00 73.75 90 ALA A C 1
ATOM 717 O O . ALA A 1 90 ? -11.753 -9.549 -5.150 1.00 73.75 90 ALA A O 1
ATOM 718 N N . LYS A 1 91 ? -13.445 -10.569 -6.242 1.00 76.44 91 LYS A N 1
ATOM 719 C CA . LYS A 1 91 ? -12.868 -10.590 -7.593 1.00 76.44 91 LYS A CA 1
ATOM 720 C C . LYS A 1 91 ? -12.466 -9.191 -8.077 1.00 76.44 91 LYS A C 1
ATOM 722 O O . LYS A 1 91 ? -11.423 -9.043 -8.702 1.00 76.44 91 LYS A O 1
ATOM 727 N N . TRP A 1 92 ? -13.221 -8.156 -7.703 1.00 72.19 92 TRP A N 1
ATOM 728 C CA . TRP A 1 92 ? -12.967 -6.770 -8.113 1.00 72.19 92 TRP A CA 1
ATOM 729 C C . TRP A 1 92 ? -11.706 -6.160 -7.490 1.00 72.19 92 TRP A C 1
ATOM 731 O O . TRP A 1 92 ? -11.073 -5.303 -8.096 1.00 72.19 92 TRP A O 1
ATOM 741 N N . VAL A 1 93 ? -11.299 -6.640 -6.311 1.00 74.25 93 VAL A N 1
ATOM 742 C CA . VAL A 1 93 ? -10.011 -6.280 -5.689 1.00 74.25 93 VAL A CA 1
ATOM 743 C C . VAL A 1 93 ? -8.873 -7.117 -6.274 1.00 74.25 93 VAL A C 1
ATOM 745 O O . VAL A 1 93 ? -7.731 -6.668 -6.324 1.00 74.25 93 VAL A O 1
ATOM 748 N N . LEU A 1 94 ? -9.183 -8.321 -6.760 1.00 75.50 94 LEU A N 1
ATOM 749 C CA . LEU A 1 94 ? -8.201 -9.230 -7.334 1.00 75.50 94 LEU A CA 1
ATOM 750 C C . LEU A 1 94 ? -7.648 -8.733 -8.677 1.00 75.50 94 LEU A C 1
ATOM 752 O O . LEU A 1 94 ? -6.481 -8.976 -8.954 1.00 75.50 94 LEU A O 1
ATOM 756 N N . TYR A 1 95 ? -8.437 -8.021 -9.489 1.00 76.44 95 TYR A N 1
ATOM 757 C CA . TYR A 1 95 ? -7.978 -7.483 -10.779 1.00 76.44 95 TYR A CA 1
ATOM 758 C C . TYR A 1 95 ? -6.805 -6.493 -10.667 1.00 76.44 95 TYR A C 1
ATOM 760 O O . TYR A 1 95 ? -5.793 -6.726 -11.325 1.00 76.44 95 TYR A O 1
ATOM 768 N N . PRO A 1 96 ? -6.859 -5.421 -9.848 1.00 77.38 96 PRO A N 1
ATOM 769 C CA . PRO A 1 96 ? -5.730 -4.497 -9.719 1.00 77.38 96 PRO A CA 1
ATOM 770 C C . PRO A 1 96 ? -4.516 -5.140 -9.032 1.00 77.38 96 PRO A C 1
ATOM 772 O O . PRO A 1 96 ? -3.381 -4.827 -9.386 1.00 77.38 96 PRO A O 1
ATOM 775 N N . VAL A 1 97 ? -4.736 -6.082 -8.106 1.00 77.81 97 VAL A N 1
ATOM 776 C CA . VAL A 1 97 ? -3.649 -6.861 -7.488 1.00 77.81 97 VAL A CA 1
ATOM 777 C C . VAL A 1 97 ? -2.986 -7.775 -8.522 1.00 77.81 97 VAL A C 1
ATOM 779 O O . VAL A 1 97 ? -1.767 -7.761 -8.659 1.00 77.81 97 VAL A O 1
ATOM 782 N N . GLY A 1 98 ? -3.780 -8.514 -9.298 1.00 76.56 98 GLY A N 1
ATOM 783 C CA . GLY A 1 98 ? -3.305 -9.395 -10.361 1.00 76.56 98 GLY A CA 1
ATOM 784 C C . GLY A 1 98 ? -2.617 -8.633 -11.491 1.00 76.56 98 GLY A C 1
ATOM 785 O O . GLY A 1 98 ? -1.593 -9.090 -11.984 1.00 76.56 98 GLY A O 1
ATOM 786 N N . GLY A 1 99 ? -3.109 -7.442 -11.844 1.00 77.12 99 GLY A N 1
ATOM 787 C CA . GLY A 1 99 ? -2.454 -6.543 -12.795 1.00 77.12 99 GLY A CA 1
ATOM 788 C C . GLY A 1 99 ? -1.062 -6.116 -12.327 1.00 77.12 99 GLY A C 1
ATOM 789 O O . GLY A 1 99 ? -0.120 -6.157 -13.113 1.00 7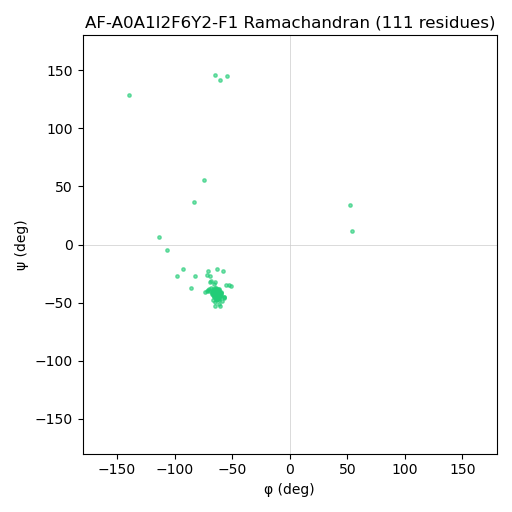7.12 99 GLY A O 1
ATOM 790 N N . LEU A 1 100 ? -0.903 -5.797 -11.039 1.00 77.62 100 LEU A N 1
ATOM 791 C CA . LEU A 1 100 ? 0.404 -5.490 -10.453 1.00 77.62 100 LEU A CA 1
ATOM 792 C C . LEU A 1 100 ? 1.326 -6.721 -10.436 1.00 77.62 100 LEU A C 1
ATOM 794 O O . LEU A 1 100 ? 2.503 -6.606 -10.773 1.00 77.62 100 LEU A O 1
ATOM 798 N N . THR A 1 101 ? 0.805 -7.908 -10.112 1.00 76.00 101 THR A N 1
ATOM 799 C CA . THR A 1 101 ? 1.579 -9.160 -10.170 1.00 76.00 101 THR A CA 1
ATOM 800 C C . THR A 1 101 ? 2.045 -9.478 -11.591 1.00 76.00 101 THR A C 1
ATOM 802 O O . THR A 1 101 ? 3.202 -9.836 -11.790 1.00 76.00 101 THR A O 1
ATOM 805 N N . LEU A 1 102 ? 1.169 -9.315 -12.583 1.00 77.81 102 LEU A N 1
ATOM 806 C CA . LEU A 1 102 ? 1.459 -9.592 -13.989 1.00 77.81 102 LEU A CA 1
ATOM 807 C C . 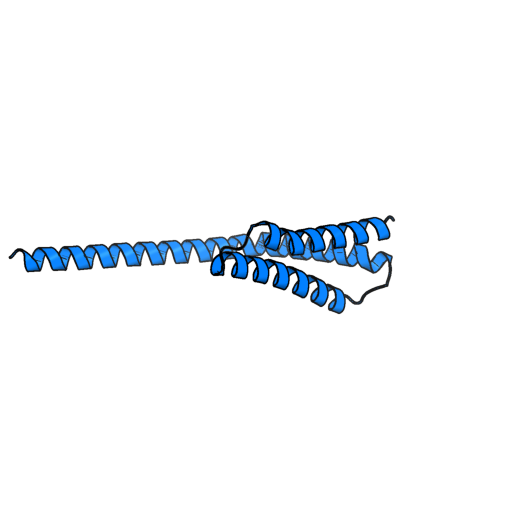LEU A 1 102 ? 2.445 -8.563 -14.557 1.00 77.81 102 LEU A C 1
ATOM 809 O O . LEU A 1 102 ? 3.376 -8.938 -15.262 1.00 77.81 102 LEU A O 1
ATOM 813 N N . PHE A 1 103 ? 2.319 -7.293 -14.166 1.00 74.88 103 PHE A N 1
ATOM 814 C CA . PHE A 1 103 ? 3.296 -6.251 -14.481 1.00 74.88 103 PHE A CA 1
ATOM 815 C C . PHE A 1 103 ? 4.688 -6.597 -13.930 1.00 74.88 103 PHE A C 1
ATOM 817 O O . PHE A 1 103 ? 5.655 -6.601 -14.686 1.00 74.88 103 PHE A O 1
ATOM 824 N N . ILE A 1 104 ? 4.791 -6.990 -12.654 1.00 73.38 104 ILE A N 1
ATOM 825 C CA . ILE A 1 104 ? 6.058 -7.444 -12.049 1.00 73.38 104 ILE A CA 1
ATOM 826 C C . ILE A 1 104 ? 6.622 -8.663 -12.786 1.00 73.38 104 ILE A C 1
ATOM 828 O O . ILE A 1 104 ? 7.823 -8.722 -13.044 1.00 73.38 104 ILE A O 1
ATOM 832 N N . LEU A 1 105 ? 5.767 -9.627 -13.132 1.00 75.19 105 LEU A N 1
ATOM 833 C CA . LEU A 1 105 ? 6.163 -10.844 -13.83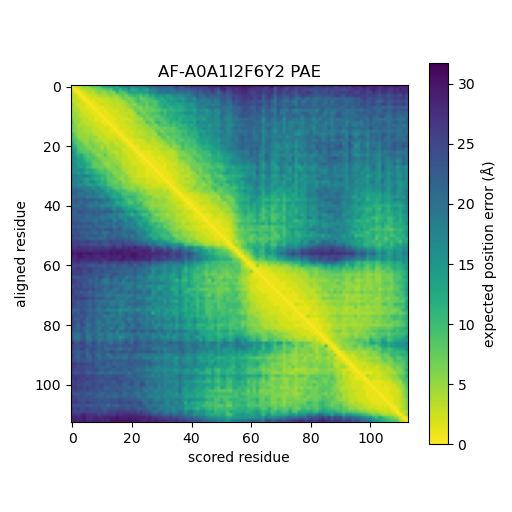5 1.00 75.19 105 LEU A CA 1
ATOM 834 C C . LEU A 1 105 ? 6.713 -10.537 -15.235 1.00 75.19 105 LEU A C 1
ATOM 836 O O . LEU A 1 105 ? 7.739 -11.093 -15.616 1.00 75.19 105 LEU A O 1
ATOM 840 N N . ILE A 1 106 ? 6.068 -9.633 -15.980 1.00 70.69 106 ILE A N 1
ATOM 841 C CA . ILE A 1 106 ? 6.554 -9.155 -17.281 1.00 70.69 106 ILE A CA 1
ATOM 842 C C . ILE A 1 106 ? 7.910 -8.475 -17.110 1.00 70.69 106 ILE A C 1
ATOM 844 O O . ILE A 1 106 ? 8.835 -8.770 -17.859 1.00 70.69 106 ILE A O 1
ATOM 848 N N . CYS A 1 107 ? 8.065 -7.608 -16.111 1.00 66.12 107 CYS A N 1
ATOM 849 C CA . CYS A 1 107 ? 9.334 -6.930 -15.879 1.00 66.12 107 CYS A CA 1
ATOM 850 C C . CYS A 1 107 ? 10.455 -7.906 -15.486 1.00 66.12 107 CYS A C 1
ATOM 852 O O . CYS A 1 107 ? 11.576 -7.753 -15.954 1.00 66.12 107 CYS A O 1
ATOM 854 N N . LEU A 1 108 ? 10.154 -8.946 -14.704 1.00 67.94 108 LEU A N 1
ATOM 855 C CA . LEU A 1 108 ? 11.076 -10.052 -14.417 1.00 67.94 108 LEU A CA 1
ATOM 856 C C . LEU A 1 108 ? 11.431 -10.871 -15.664 1.00 67.94 108 LEU A C 1
ATOM 858 O O . LEU A 1 108 ? 12.574 -11.291 -15.816 1.00 67.94 108 LEU A O 1
ATOM 862 N N . LEU A 1 109 ? 10.461 -11.106 -16.549 1.00 66.81 109 LEU A N 1
ATOM 863 C CA . LEU A 1 109 ? 10.667 -11.858 -17.785 1.00 66.81 109 LEU A CA 1
ATOM 864 C C . LEU A 1 109 ? 11.509 -11.074 -18.799 1.00 66.81 109 LEU A C 1
ATOM 866 O O . LEU A 1 109 ? 12.339 -11.667 -19.479 1.00 66.81 109 LEU A O 1
ATOM 870 N N . ILE A 1 110 ? 11.295 -9.761 -18.901 1.00 63.84 110 ILE A N 1
ATOM 871 C CA . ILE A 1 110 ? 12.085 -8.860 -19.752 1.00 63.84 110 ILE A CA 1
ATOM 872 C C . ILE A 1 110 ? 13.496 -8.702 -19.176 1.00 63.84 110 ILE A C 1
ATOM 874 O O . ILE A 1 110 ? 14.470 -8.738 -19.920 1.00 63.84 110 ILE A O 1
ATOM 878 N N . ASN A 1 111 ? 13.619 -8.602 -17.852 1.00 60.03 111 ASN A N 1
ATOM 879 C CA . ASN A 1 111 ? 14.894 -8.522 -17.145 1.00 60.03 111 ASN A CA 1
ATOM 880 C C . ASN A 1 111 ? 15.527 -9.908 -16.905 1.00 60.03 111 ASN A C 1
ATOM 882 O O . ASN A 1 111 ? 16.114 -10.149 -15.852 1.00 60.03 111 ASN A O 1
ATOM 886 N N . LYS A 1 112 ? 15.400 -10.846 -17.854 1.00 50.56 112 LYS A N 1
ATOM 887 C CA . LYS A 1 112 ? 16.108 -12.139 -17.822 1.00 50.56 112 LYS A CA 1
ATOM 888 C C . LYS A 1 112 ? 17.598 -11.955 -18.176 1.00 50.56 112 LYS A C 1
ATOM 890 O O . LYS A 1 112 ? 18.081 -12.586 -19.109 1.00 50.56 112 LYS A O 1
ATOM 895 N N . VAL A 1 113 ? 18.289 -11.086 -17.430 1.00 44.16 113 VAL A N 1
ATOM 896 C CA . VAL A 1 113 ? 19.747 -11.006 -17.196 1.00 44.16 113 VAL A CA 1
ATOM 897 C C . VAL A 1 113 ? 19.957 -10.387 -15.816 1.00 44.16 113 VAL A C 1
ATOM 899 O O . VAL A 1 113 ? 19.394 -9.296 -15.566 1.00 44.16 113 VAL A O 1
#

Sequence (113 aa):
MTDLISTAIAELEKNKRNRKRKVWAAVIIILALIMIKPVSIFSVNFFLFFSKLFNTGGALPNQVLWAILGIFVGAIYGAWAARRKYNLDAKWVLYPVGGLTLFILICLLINKV

Radius of gyration: 23.47 Å; Cα contacts (8 Å, |Δi|>4): 30; chains: 1; bounding box: 54×22×64 Å